Protein AF-A0A3M2SFX6-F1 (afdb_monomer_lite)

InterPro domains:
  IPR032710 NTF2-like domain superfamily [SSF54427] (7-72)

pLDDT: mean 89.2, std 9.03, range [66.56, 98.44]

Structure (mmCIF, N/CA/C/O backbone):
data_AF-A0A3M2SFX6-F1
#
_entry.id   AF-A0A3M2SFX6-F1
#
loop_
_atom_site.group_PDB
_atom_site.id
_atom_site.type_symbol
_atom_site.label_atom_id
_atom_site.label_alt_id
_atom_site.label_comp_id
_atom_site.label_asym_id
_atom_site.label_entity_id
_atom_site.label_seq_id
_atom_site.pdbx_PDB_ins_code
_atom_site.Cartn_x
_atom_site.Cartn_y
_atom_site.Cartn_z
_atom_site.occupancy
_atom_site.B_iso_or_equiv
_atom_site.auth_seq_id
_atom_site.auth_comp_id
_atom_site.auth_asym_id
_atom_site.auth_atom_id
_atom_site.pdbx_PDB_model_num
ATOM 1 N N . MET A 1 1 ? -0.395 -10.429 -3.845 1.00 66.56 1 MET A N 1
ATOM 2 C CA . MET A 1 1 ? -0.292 -9.128 -4.518 1.00 66.56 1 MET A CA 1
ATOM 3 C C . MET A 1 1 ? -0.700 -9.296 -5.957 1.00 66.56 1 MET A C 1
ATOM 5 O O . MET A 1 1 ? -0.361 -10.308 -6.557 1.00 66.56 1 MET A O 1
ATOM 9 N N . TYR A 1 2 ? -1.453 -8.328 -6.455 1.00 69.62 2 TYR A N 1
ATOM 10 C CA . TYR A 1 2 ? -1.782 -8.199 -7.864 1.00 69.62 2 TYR A CA 1
ATOM 11 C C . TYR A 1 2 ? -1.129 -6.909 -8.347 1.00 69.62 2 TYR A C 1
ATOM 13 O O . TYR A 1 2 ? -1.212 -5.906 -7.640 1.00 69.62 2 TYR A O 1
ATOM 21 N N . GLY A 1 3 ? -0.471 -6.939 -9.496 1.00 71.44 3 GLY A N 1
ATOM 22 C CA . GLY A 1 3 ? 0.224 -5.782 -10.043 1.00 71.44 3 GLY A CA 1
ATOM 23 C C . GLY A 1 3 ? 0.610 -5.991 -11.498 1.00 71.44 3 GLY A C 1
ATOM 24 O O . GLY A 1 3 ? 0.177 -6.953 -12.135 1.00 71.44 3 GLY A O 1
ATOM 25 N N . TYR A 1 4 ? 1.420 -5.073 -12.008 1.00 68.88 4 TYR A N 1
ATOM 26 C CA . TYR A 1 4 ? 2.020 -5.163 -13.330 1.00 68.88 4 TYR A CA 1
ATOM 27 C C . TYR A 1 4 ? 3.526 -4.946 -13.198 1.00 68.88 4 TYR A C 1
ATOM 29 O O . TYR A 1 4 ? 3.951 -4.051 -12.467 1.00 68.88 4 TYR A O 1
ATOM 37 N N . GLU A 1 5 ? 4.317 -5.774 -13.875 1.00 71.69 5 GLU A N 1
ATOM 38 C CA . GLU A 1 5 ? 5.746 -5.514 -14.070 1.00 71.69 5 GLU A CA 1
ATOM 39 C C . GLU A 1 5 ? 5.955 -4.328 -15.034 1.00 71.69 5 GLU A C 1
ATOM 41 O O . GLU A 1 5 ? 5.028 -3.955 -15.766 1.00 71.69 5 GLU A O 1
ATOM 46 N N . PRO A 1 6 ? 7.171 -3.749 -15.104 1.00 68.62 6 PRO A N 1
ATOM 47 C CA . PRO A 1 6 ? 7.498 -2.688 -16.062 1.00 68.62 6 PRO A CA 1
ATOM 48 C C . PRO A 1 6 ? 7.241 -3.044 -17.537 1.00 68.62 6 PRO A C 1
ATOM 50 O O . PRO A 1 6 ? 7.058 -2.148 -18.359 1.00 68.62 6 PRO A O 1
ATOM 53 N N . ASP A 1 7 ? 7.211 -4.333 -17.884 1.00 79.50 7 ASP A N 1
ATOM 54 C CA . ASP A 1 7 ? 6.881 -4.833 -19.226 1.00 79.50 7 ASP A CA 1
ATOM 55 C C . ASP A 1 7 ? 5.364 -4.988 -19.477 1.00 79.50 7 ASP A C 1
ATOM 57 O O . ASP A 1 7 ? 4.946 -5.397 -20.562 1.00 79.50 7 ASP A O 1
ATOM 61 N N . GLY A 1 8 ? 4.528 -4.643 -18.494 1.00 75.50 8 GLY A N 1
ATOM 62 C CA . GLY A 1 8 ? 3.074 -4.750 -18.559 1.00 75.50 8 GLY A CA 1
ATOM 63 C C . GLY A 1 8 ? 2.533 -6.156 -18.289 1.00 75.50 8 GLY A C 1
ATOM 64 O O . GLY A 1 8 ? 1.321 -6.363 -18.393 1.00 75.50 8 GLY A O 1
ATOM 65 N N . ALA A 1 9 ? 3.376 -7.128 -17.927 1.00 77.50 9 ALA A N 1
ATOM 66 C CA . ALA A 1 9 ? 2.911 -8.449 -17.533 1.00 77.50 9 ALA A CA 1
ATOM 67 C C . ALA A 1 9 ? 2.160 -8.375 -16.197 1.00 77.50 9 ALA A C 1
ATOM 69 O O . ALA A 1 9 ? 2.656 -7.822 -15.213 1.00 77.50 9 ALA A O 1
ATOM 70 N N . ARG A 1 10 ? 0.955 -8.960 -16.146 1.00 73.12 10 ARG A N 1
ATOM 71 C CA . ARG A 1 10 ? 0.202 -9.080 -14.894 1.00 73.12 10 ARG A CA 1
ATOM 72 C C . ARG A 1 10 ? 0.967 -9.989 -13.942 1.00 73.12 10 ARG A C 1
ATOM 74 O O . ARG A 1 10 ? 1.240 -11.145 -14.264 1.00 73.12 10 ARG A O 1
ATOM 81 N N . THR A 1 11 ? 1.235 -9.491 -12.746 1.00 73.00 11 THR A N 1
ATOM 82 C CA . THR A 1 11 ? 1.740 -10.297 -11.644 1.00 73.00 11 THR A CA 1
ATOM 83 C C . THR A 1 11 ? 0.633 -10.583 -10.663 1.00 73.00 11 THR A C 1
ATOM 85 O O . THR A 1 11 ? -0.142 -9.717 -10.259 1.00 73.00 11 THR A O 1
ATOM 88 N N . GLU A 1 12 ? 0.539 -11.849 -10.293 1.00 74.25 12 GLU A N 1
ATOM 89 C CA . GLU A 1 12 ? -0.389 -12.340 -9.293 1.00 74.25 12 GLU A CA 1
ATOM 90 C C . GLU A 1 12 ? 0.409 -13.231 -8.357 1.00 74.25 12 GLU A C 1
ATOM 92 O O . GLU A 1 12 ? 1.241 -14.034 -8.796 1.00 74.25 12 GLU A O 1
ATOM 97 N N . GLY A 1 13 ? 0.197 -13.086 -7.054 1.00 75.69 13 GLY A N 1
ATOM 98 C CA . GLY A 1 13 ? 1.012 -13.848 -6.135 1.00 75.69 13 GLY A CA 1
ATOM 99 C C . GLY A 1 13 ? 0.592 -13.880 -4.683 1.00 75.69 13 GLY A C 1
ATOM 100 O O . GLY A 1 13 ? -0.118 -13.015 -4.176 1.00 75.69 13 GLY A O 1
ATOM 101 N N . SER A 1 14 ? 1.086 -14.898 -4.000 1.00 84.38 14 SER A N 1
ATOM 102 C CA . SER A 1 14 ? 0.987 -15.079 -2.557 1.00 84.38 14 SER A CA 1
ATOM 103 C C . SER A 1 14 ? 1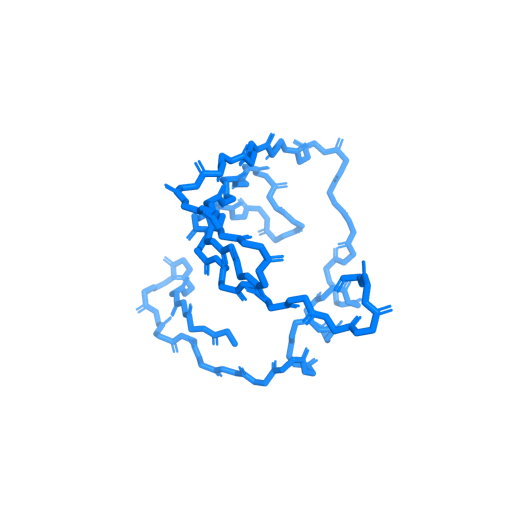.893 -14.104 -1.793 1.00 84.38 14 SER A C 1
ATOM 105 O O . SER A 1 14 ? 2.800 -13.485 -2.351 1.00 84.38 14 SER A O 1
ATOM 107 N N . TRP A 1 15 ? 1.694 -14.018 -0.477 1.00 83.62 15 TRP A N 1
ATOM 108 C CA . TRP A 1 15 ? 2.611 -13.332 0.442 1.00 83.62 15 TRP A CA 1
ATOM 109 C C . TRP A 1 15 ? 4.064 -13.823 0.313 1.00 83.62 15 TRP A C 1
ATOM 111 O O . TRP A 1 15 ? 5.007 -13.038 0.394 1.00 83.62 15 TRP A O 1
ATOM 121 N N . LYS A 1 16 ? 4.253 -15.116 0.020 1.00 87.25 16 LYS A N 1
ATOM 122 C CA . LYS A 1 16 ? 5.577 -15.710 -0.175 1.00 87.25 16 LYS A CA 1
ATOM 123 C C . LYS A 1 16 ? 6.352 -15.056 -1.323 1.00 87.25 16 LYS A C 1
ATOM 125 O O . LYS A 1 16 ? 7.553 -14.864 -1.185 1.00 87.25 16 LYS A O 1
ATOM 130 N N . GLN A 1 17 ? 5.690 -14.664 -2.411 1.00 84.06 17 GLN A N 1
ATOM 131 C CA . GLN A 1 17 ? 6.367 -13.985 -3.521 1.00 84.06 17 GLN A CA 1
ATOM 132 C C . GLN A 1 17 ? 6.883 -12.598 -3.127 1.00 84.06 17 GLN A C 1
ATOM 134 O O . GLN A 1 17 ? 7.968 -12.233 -3.564 1.00 84.06 17 GLN A O 1
ATOM 139 N N . LEU A 1 18 ? 6.178 -11.857 -2.261 1.00 83.56 18 LEU A N 1
ATOM 140 C CA . LEU A 1 18 ? 6.702 -10.589 -1.737 1.00 83.56 18 LEU A CA 1
ATOM 141 C C . LEU A 1 18 ? 7.937 -10.817 -0.854 1.00 83.56 18 LEU A C 1
ATOM 143 O O . LEU A 1 18 ? 8.919 -10.085 -0.964 1.00 83.56 18 LEU A O 1
ATOM 147 N N . ILE A 1 19 ? 7.911 -11.853 -0.007 1.00 87.81 19 ILE A N 1
ATOM 148 C CA . ILE A 1 19 ? 9.080 -12.231 0.801 1.00 87.81 19 ILE A CA 1
ATOM 149 C C . ILE A 1 19 ? 10.259 -12.590 -0.107 1.00 87.81 19 ILE A C 1
ATOM 151 O O . ILE A 1 19 ? 11.377 -12.132 0.121 1.00 87.81 19 ILE A O 1
ATOM 155 N N . ASP A 1 20 ? 10.027 -13.414 -1.127 1.00 89.50 20 ASP A N 1
ATOM 156 C CA . ASP A 1 20 ? 11.078 -13.852 -2.042 1.00 89.50 20 ASP A CA 1
ATOM 157 C C . ASP A 1 20 ? 11.623 -12.671 -2.871 1.00 89.50 20 ASP A C 1
ATOM 159 O O . ASP A 1 20 ? 12.836 -12.565 -3.049 1.00 89.50 20 ASP A O 1
ATOM 163 N N . TYR A 1 21 ? 10.763 -11.733 -3.287 1.00 84.62 21 TYR A N 1
ATOM 164 C CA . TYR A 1 21 ? 11.157 -10.463 -3.907 1.00 84.62 21 TYR A CA 1
ATOM 165 C C . TYR A 1 21 ? 12.077 -9.649 -2.986 1.00 84.62 21 TYR A C 1
ATOM 167 O O . TYR A 1 21 ? 13.180 -9.279 -3.387 1.00 84.62 21 TYR A O 1
ATOM 175 N N . SER A 1 22 ? 11.675 -9.436 -1.728 1.00 86.12 22 SER A N 1
ATOM 176 C CA . SER A 1 22 ? 12.476 -8.686 -0.752 1.00 86.12 22 SER A CA 1
ATOM 177 C C . SER A 1 22 ? 13.832 -9.349 -0.488 1.00 86.12 22 SER A C 1
ATOM 179 O O . SER A 1 22 ? 14.846 -8.661 -0.412 1.00 86.12 22 SER A O 1
ATOM 181 N N . LYS A 1 23 ? 13.886 -10.685 -0.427 1.00 90.75 23 LYS A N 1
ATOM 182 C CA . LYS A 1 23 ? 15.150 -11.429 -0.299 1.00 90.75 23 LYS A CA 1
ATOM 183 C C . LYS A 1 23 ? 16.048 -11.287 -1.525 1.00 90.75 23 LYS A C 1
ATOM 185 O O . LYS A 1 23 ? 17.265 -11.263 -1.374 1.00 90.75 23 LYS A O 1
ATOM 190 N N . LYS A 1 24 ? 15.463 -11.239 -2.724 1.00 89.50 24 LYS A N 1
ATOM 191 C CA . LYS A 1 24 ? 16.201 -11.147 -3.988 1.00 89.50 24 LYS A CA 1
ATOM 192 C C . LYS A 1 24 ? 16.796 -9.759 -4.204 1.00 89.50 24 LYS A C 1
ATOM 194 O O . LYS A 1 24 ? 17.965 -9.661 -4.560 1.00 89.50 24 LYS A O 1
ATOM 199 N N . PHE A 1 25 ? 15.992 -8.713 -4.036 1.00 86.44 25 PHE A N 1
ATOM 200 C CA . PHE A 1 25 ? 16.388 -7.346 -4.383 1.00 86.44 25 PHE A CA 1
ATOM 201 C C . PHE A 1 25 ? 16.892 -6.536 -3.182 1.00 86.44 25 PHE A C 1
ATOM 203 O O . PHE A 1 25 ? 17.561 -5.524 -3.364 1.00 86.44 25 PHE A O 1
ATOM 210 N N . GLY A 1 26 ? 16.632 -6.989 -1.953 1.00 86.44 26 GLY A N 1
ATOM 211 C CA . GLY A 1 26 ? 17.066 -6.299 -0.743 1.00 86.44 26 GLY A CA 1
ATOM 212 C C . GLY A 1 26 ? 16.336 -4.971 -0.533 1.00 86.44 26 GLY A C 1
ATOM 213 O O . GLY A 1 26 ? 15.144 -4.848 -0.813 1.00 86.44 26 GLY A O 1
ATOM 214 N N . GLY A 1 27 ? 17.050 -3.987 0.012 1.00 87.19 27 GLY A N 1
ATOM 215 C CA . GLY A 1 27 ? 16.559 -2.620 0.193 1.00 87.19 27 GLY A CA 1
ATOM 216 C C . GLY A 1 27 ? 17.175 -1.656 -0.821 1.00 87.19 27 GLY A C 1
ATOM 217 O O . GLY A 1 27 ? 18.260 -1.903 -1.339 1.00 87.19 27 GLY A O 1
ATOM 218 N N . SER A 1 28 ? 16.508 -0.528 -1.057 1.00 90.81 28 SER A N 1
ATOM 219 C CA . SER A 1 28 ? 17.047 0.592 -1.835 1.00 90.81 28 SER A CA 1
ATOM 220 C C . SER A 1 28 ? 17.429 1.734 -0.893 1.00 90.81 28 SER A C 1
ATOM 222 O O . SER A 1 28 ? 16.641 2.121 -0.032 1.00 90.81 28 SER A O 1
ATOM 224 N N . SER A 1 29 ? 18.639 2.279 -1.046 1.00 92.69 29 SER A N 1
ATOM 225 C CA . SER A 1 29 ? 19.137 3.404 -0.236 1.00 92.69 29 SER A CA 1
ATOM 226 C C . SER A 1 29 ? 18.540 4.756 -0.635 1.00 92.69 29 SER A C 1
ATOM 228 O O . SER A 1 29 ? 18.728 5.744 0.073 1.00 92.69 29 SER A O 1
ATOM 230 N N . THR A 1 30 ? 17.824 4.809 -1.758 1.00 95.50 30 THR A N 1
ATOM 231 C CA . THR A 1 30 ? 17.226 6.026 -2.322 1.00 95.50 30 THR A CA 1
ATOM 232 C C . THR A 1 30 ? 15.707 5.928 -2.449 1.00 95.50 30 THR A C 1
ATOM 234 O O . THR A 1 30 ? 15.092 6.796 -3.080 1.00 95.50 30 THR A O 1
ATOM 237 N N . ILE A 1 31 ? 15.102 4.894 -1.849 1.00 95.00 31 ILE A N 1
ATOM 238 C CA . ILE A 1 31 ? 13.654 4.706 -1.859 1.00 95.00 31 ILE A CA 1
ATOM 239 C C . ILE A 1 31 ? 12.963 5.904 -1.209 1.00 95.00 31 ILE A C 1
ATOM 241 O O . ILE A 1 31 ? 13.353 6.368 -0.134 1.00 95.00 31 ILE A O 1
ATOM 245 N N . LYS A 1 32 ? 11.914 6.399 -1.859 1.00 96.31 32 LYS A N 1
ATOM 246 C CA . LYS A 1 32 ? 11.009 7.393 -1.282 1.00 96.31 32 LYS A CA 1
ATOM 247 C C . LYS A 1 32 ? 9.628 6.793 -1.210 1.00 9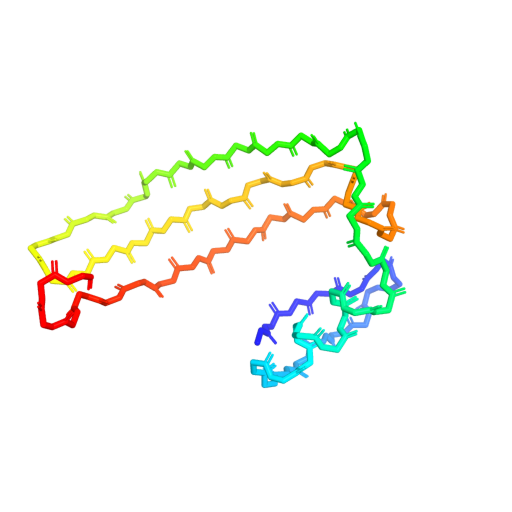6.31 32 LYS A C 1
ATOM 249 O O . LYS A 1 32 ? 9.194 6.135 -2.149 1.00 96.31 32 LYS A O 1
ATOM 254 N N . THR A 1 33 ? 8.950 7.020 -0.095 1.00 96.06 33 THR A N 1
ATOM 255 C CA . THR A 1 33 ? 7.603 6.499 0.105 1.00 96.06 33 THR A CA 1
ATOM 256 C C . THR A 1 33 ? 6.668 7.585 0.599 1.00 96.06 33 THR A C 1
ATOM 258 O O . THR A 1 33 ? 7.082 8.518 1.292 1.00 96.06 33 THR A O 1
ATOM 261 N N . ARG A 1 34 ? 5.396 7.456 0.237 1.00 97.62 34 ARG A N 1
ATOM 262 C CA . ARG A 1 34 ? 4.303 8.242 0.797 1.00 97.62 34 ARG A CA 1
ATOM 263 C C . ARG A 1 34 ? 3.135 7.314 1.075 1.00 97.62 34 ARG A C 1
ATOM 265 O O . ARG A 1 34 ? 2.663 6.631 0.172 1.00 97.62 34 ARG A O 1
ATOM 272 N N . THR A 1 35 ? 2.653 7.343 2.310 1.00 98.06 35 THR A N 1
ATOM 273 C CA . THR A 1 35 ? 1.480 6.579 2.730 1.00 98.06 35 THR A CA 1
ATOM 274 C C . THR A 1 35 ? 0.346 7.540 3.036 1.00 98.06 35 THR A C 1
ATOM 276 O O . THR A 1 35 ? 0.473 8.382 3.923 1.00 98.06 35 THR A O 1
ATOM 279 N N . ASP A 1 36 ? -0.768 7.391 2.331 1.00 98.38 36 ASP A N 1
ATOM 280 C CA . ASP A 1 36 ? -2.001 8.128 2.583 1.00 98.38 36 ASP A CA 1
ATOM 281 C C . ASP A 1 36 ? -3.081 7.155 3.085 1.00 98.38 36 ASP A C 1
ATOM 283 O O . ASP A 1 36 ? -3.298 6.083 2.510 1.00 98.38 36 ASP A O 1
ATOM 287 N N . VAL A 1 37 ? -3.788 7.527 4.155 1.00 98.12 37 VAL A N 1
ATOM 288 C CA . VAL A 1 37 ? -4.972 6.786 4.615 1.00 98.12 37 VAL A CA 1
ATOM 289 C C . VAL A 1 37 ? -6.155 7.195 3.746 1.00 98.12 37 VAL A C 1
ATOM 291 O O . VAL A 1 37 ? -6.567 8.352 3.755 1.00 98.12 37 VAL A O 1
ATOM 294 N N . VAL A 1 38 ? -6.699 6.244 2.990 1.00 98.31 38 VAL A N 1
ATOM 295 C CA . VAL A 1 38 ? -7.840 6.474 2.092 1.00 98.31 38 VAL A CA 1
ATOM 296 C C . VAL A 1 38 ? -9.157 6.323 2.850 1.00 98.31 38 VAL A C 1
ATOM 298 O O . VAL A 1 38 ? -10.075 7.117 2.667 1.00 98.31 38 VAL A O 1
ATOM 301 N N . ALA A 1 39 ? -9.248 5.309 3.711 1.00 98.44 39 ALA A N 1
ATOM 302 C CA . ALA A 1 39 ? -10.405 5.060 4.563 1.00 98.44 39 ALA A CA 1
ATOM 303 C C . ALA A 1 39 ? -9.974 4.342 5.844 1.00 98.44 39 ALA A C 1
ATOM 305 O O . ALA A 1 39 ? -9.043 3.536 5.820 1.00 98.44 39 ALA A O 1
ATOM 306 N N . ILE A 1 40 ? -10.670 4.608 6.949 1.00 98.31 40 ILE A N 1
ATOM 307 C CA . ILE A 1 40 ? -10.442 3.938 8.230 1.00 98.31 40 ILE A CA 1
ATOM 308 C C . ILE A 1 40 ? -11.759 3.760 8.991 1.00 98.31 40 ILE A C 1
ATOM 310 O O . ILE A 1 40 ? -12.624 4.635 8.984 1.00 98.31 40 ILE A O 1
ATOM 314 N N . THR A 1 41 ? -11.896 2.615 9.648 1.00 97.69 41 THR A N 1
ATOM 315 C CA . THR A 1 41 ? -12.940 2.281 10.624 1.00 97.69 41 THR A CA 1
ATOM 316 C C . THR A 1 41 ? -12.261 1.728 11.888 1.00 97.69 41 THR A C 1
ATOM 318 O O . THR A 1 41 ? -11.036 1.592 11.890 1.00 97.69 41 THR A O 1
ATOM 321 N N . PRO A 1 42 ? -12.992 1.390 12.970 1.00 97.81 42 PRO A N 1
ATOM 322 C CA . PRO A 1 42 ? -12.370 0.785 14.149 1.00 97.81 42 PRO A CA 1
ATOM 323 C C . PRO A 1 42 ? -11.578 -0.504 13.869 1.00 97.81 42 PRO A C 1
ATOM 325 O O . PRO A 1 42 ? -10.572 -0.734 14.535 1.00 97.81 42 PRO A O 1
ATOM 328 N N . GLU A 1 43 ? -11.998 -1.304 12.878 1.00 98.12 43 GLU A N 1
ATOM 329 C CA . GLU A 1 43 ? -11.441 -2.645 12.616 1.00 98.12 43 GLU A CA 1
ATOM 330 C C . GLU A 1 43 ? -10.796 -2.802 11.230 1.00 98.12 43 GLU A C 1
ATOM 332 O O . GLU A 1 43 ? -10.227 -3.846 10.922 1.00 98.12 43 GLU A O 1
ATOM 337 N N . THR A 1 44 ? -10.895 -1.805 10.346 1.00 98.25 44 THR A N 1
ATOM 338 C CA . THR A 1 44 ? -10.357 -1.901 8.979 1.00 98.25 44 THR A CA 1
ATOM 339 C C . THR A 1 44 ? -9.782 -0.584 8.490 1.00 98.25 44 THR A C 1
ATOM 341 O O . THR A 1 44 ? -10.215 0.494 8.898 1.00 98.25 44 THR A O 1
ATOM 344 N N . ALA A 1 45 ? -8.837 -0.663 7.557 1.00 98.19 45 ALA A N 1
ATOM 345 C CA . ALA A 1 45 ? -8.321 0.501 6.852 1.00 98.19 45 ALA A CA 1
ATOM 346 C C . ALA A 1 45 ? -8.000 0.176 5.391 1.00 98.19 45 ALA A C 1
ATOM 348 O O . ALA A 1 45 ? -7.697 -0.961 5.034 1.00 98.19 45 ALA A O 1
ATOM 349 N N . VAL A 1 46 ? -8.035 1.198 4.543 1.00 98.25 46 VAL A N 1
ATOM 350 C CA . VAL A 1 46 ? -7.446 1.162 3.205 1.00 98.25 46 VAL A CA 1
ATOM 351 C C . VAL A 1 46 ? -6.389 2.247 3.145 1.00 98.25 46 VAL A C 1
ATOM 353 O O . VAL A 1 46 ? -6.681 3.418 3.393 1.00 98.25 46 VAL A O 1
ATOM 356 N N . VAL A 1 47 ? -5.165 1.861 2.805 1.00 98.00 47 VAL A N 1
ATOM 357 C CA . VAL A 1 47 ? -4.052 2.791 2.615 1.00 98.00 47 VAL A CA 1
ATOM 358 C C . VAL A 1 47 ? -3.568 2.740 1.176 1.00 98.00 47 VAL A C 1
ATOM 360 O O . VAL A 1 47 ? -3.563 1.683 0.540 1.00 98.00 47 VAL A O 1
ATOM 363 N N . LYS A 1 48 ? -3.159 3.900 0.678 1.00 97.81 48 LYS A N 1
ATOM 364 C CA . LYS A 1 48 ? -2.440 4.058 -0.577 1.00 97.81 48 LYS A CA 1
ATOM 365 C C . LYS A 1 48 ? -0.967 4.285 -0.244 1.00 97.81 48 LYS A C 1
ATOM 367 O O . LYS A 1 48 ? -0.654 5.183 0.532 1.00 97.81 48 LYS A O 1
ATOM 372 N N . LEU A 1 49 ? -0.083 3.484 -0.823 1.00 96.06 49 LEU A N 1
ATOM 373 C CA . LEU A 1 49 ? 1.364 3.580 -0.675 1.00 96.06 49 LEU A CA 1
ATOM 374 C C . LEU A 1 49 ? 1.982 3.875 -2.043 1.00 96.06 49 LEU A C 1
ATOM 376 O O . LEU A 1 49 ? 1.929 3.044 -2.942 1.00 96.06 49 LEU A O 1
ATOM 380 N N . GLU A 1 50 ? 2.568 5.054 -2.190 1.00 96.56 50 GLU A N 1
ATOM 381 C CA . GLU A 1 50 ? 3.409 5.406 -3.336 1.00 96.56 50 GLU A CA 1
ATOM 382 C C . GLU A 1 50 ? 4.866 5.106 -2.991 1.00 96.56 50 GLU A C 1
ATOM 384 O O . GLU A 1 50 ? 5.323 5.448 -1.894 1.00 96.56 50 GLU A O 1
ATOM 389 N N . MET A 1 51 ? 5.596 4.487 -3.916 1.00 94.75 51 MET A N 1
ATOM 390 C CA . MET A 1 51 ? 7.014 4.160 -3.772 1.00 94.75 51 MET A CA 1
ATOM 391 C C . MET A 1 51 ? 7.776 4.555 -5.032 1.00 94.75 51 MET A C 1
ATOM 393 O O . MET A 1 51 ? 7.448 4.086 -6.115 1.00 94.75 51 MET A O 1
ATOM 397 N N . GLU A 1 52 ? 8.823 5.360 -4.878 1.00 95.25 52 GLU A N 1
ATOM 398 C CA . GLU A 1 52 ? 9.790 5.689 -5.930 1.00 95.25 52 GLU A CA 1
ATOM 399 C C . GLU A 1 52 ? 11.141 5.046 -5.607 1.00 95.25 52 GLU A C 1
ATOM 401 O O . GLU A 1 52 ? 11.529 4.975 -4.436 1.00 95.25 52 GLU A O 1
ATOM 406 N N . ASN A 1 53 ? 11.894 4.650 -6.637 1.00 93.38 53 ASN A N 1
ATOM 407 C CA . ASN A 1 53 ? 13.201 3.994 -6.508 1.00 93.38 53 ASN A CA 1
ATOM 408 C C . ASN A 1 53 ? 13.142 2.744 -5.617 1.00 93.38 53 ASN A C 1
ATOM 410 O O . ASN A 1 53 ? 13.942 2.588 -4.685 1.00 93.38 53 ASN A O 1
ATOM 414 N N . SER A 1 54 ? 12.180 1.858 -5.880 1.00 89.00 54 SER A N 1
ATOM 415 C CA . SER A 1 54 ? 12.124 0.545 -5.238 1.00 89.00 54 SER A CA 1
ATOM 416 C C . SER A 1 54 ? 13.409 -0.267 -5.494 1.00 89.00 54 SER A C 1
ATOM 418 O O . SER A 1 54 ? 14.222 0.115 -6.335 1.00 89.00 54 SER A O 1
ATOM 420 N N . PRO A 1 55 ? 13.660 -1.365 -4.753 1.00 87.56 55 PRO A N 1
ATOM 421 C CA . PRO A 1 55 ? 14.899 -2.149 -4.877 1.00 87.56 55 PRO A CA 1
ATOM 422 C C . PRO A 1 55 ? 15.226 -2.664 -6.290 1.00 87.56 55 PRO A C 1
ATOM 424 O O . PRO A 1 55 ? 16.384 -2.926 -6.598 1.00 87.56 55 PRO A O 1
ATOM 427 N N . ASP A 1 56 ? 14.223 -2.788 -7.151 1.00 86.88 56 ASP A N 1
ATOM 428 C CA . ASP A 1 56 ? 14.331 -3.161 -8.561 1.00 86.88 56 ASP A CA 1
ATOM 429 C C . ASP A 1 56 ? 14.411 -1.952 -9.521 1.00 86.88 56 ASP A C 1
ATOM 431 O O . AS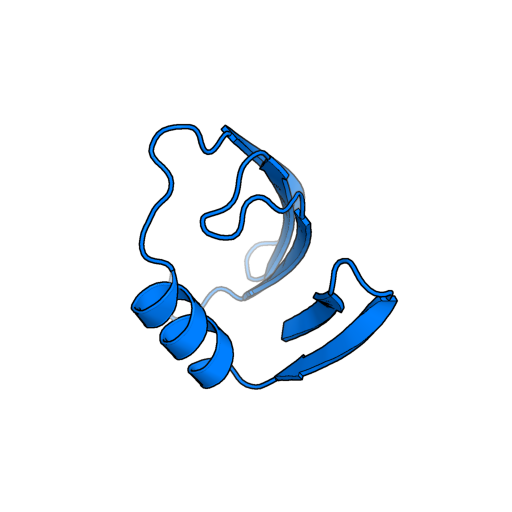P A 1 56 ? 14.491 -2.126 -10.734 1.00 86.88 56 ASP A O 1
ATOM 435 N N . GLY A 1 57 ? 14.402 -0.726 -8.990 1.00 87.56 57 GLY A N 1
ATOM 436 C CA . GLY A 1 57 ? 14.377 0.529 -9.742 1.00 87.56 57 GLY A CA 1
ATOM 437 C C . GLY A 1 57 ? 12.980 0.999 -10.158 1.00 87.56 57 GLY A C 1
ATOM 438 O O . GLY A 1 57 ? 12.863 2.072 -10.751 1.00 87.56 57 GLY A O 1
ATOM 439 N N . SER A 1 58 ? 11.926 0.245 -9.839 1.00 87.50 58 SER A N 1
ATOM 440 C CA . SER A 1 58 ? 10.558 0.563 -10.250 1.00 87.50 58 SER A CA 1
ATOM 441 C C . SER A 1 58 ? 9.904 1.633 -9.371 1.00 87.50 58 SER A C 1
ATOM 443 O O . SER A 1 58 ? 10.377 1.982 -8.284 1.00 87.50 58 SER A O 1
ATOM 445 N N . THR A 1 59 ? 8.787 2.164 -9.872 1.00 91.25 59 THR A N 1
ATOM 446 C CA . THR A 1 59 ? 7.848 3.000 -9.115 1.00 91.25 59 THR A CA 1
ATOM 447 C C . THR A 1 59 ? 6.537 2.241 -8.977 1.00 91.25 59 THR A C 1
ATOM 449 O O . THR A 1 59 ? 6.024 1.723 -9.969 1.00 91.25 59 THR A O 1
ATOM 452 N N . TYR A 1 60 ? 5.996 2.182 -7.763 1.00 89.44 60 TYR A N 1
ATOM 453 C CA . TYR A 1 60 ? 4.771 1.447 -7.466 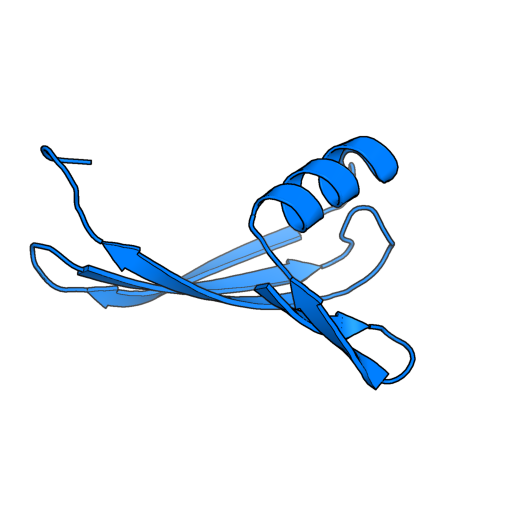1.00 89.44 60 TYR A CA 1
ATOM 454 C C . TYR A 1 60 ? 3.739 2.328 -6.775 1.00 89.44 60 TYR A C 1
ATOM 456 O O . TYR A 1 60 ? 4.067 3.089 -5.865 1.00 89.44 60 TYR A O 1
ATOM 464 N N . THR A 1 61 ? 2.478 2.116 -7.146 1.00 93.50 61 THR A N 1
ATOM 465 C CA . THR A 1 61 ? 1.312 2.587 -6.402 1.00 93.50 61 THR A CA 1
ATOM 466 C C . THR A 1 61 ? 0.560 1.376 -5.865 1.00 93.50 61 THR A C 1
ATOM 468 O O . THR A 1 61 ? -0.096 0.648 -6.610 1.00 93.50 61 THR A O 1
ATOM 471 N N . ASP A 1 62 ? 0.641 1.168 -4.559 1.00 91.69 62 ASP A N 1
ATOM 472 C CA . ASP A 1 62 ? 0.011 0.063 -3.856 1.00 91.69 62 ASP A CA 1
ATOM 473 C C . ASP A 1 62 ? -1.261 0.522 -3.138 1.00 91.69 62 ASP A C 1
ATOM 475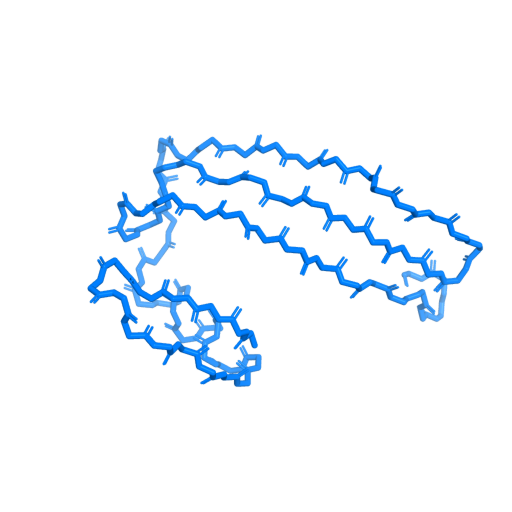 O O . ASP A 1 62 ? -1.258 1.508 -2.405 1.00 91.69 62 ASP A O 1
ATOM 479 N N . PHE A 1 63 ? -2.342 -0.248 -3.267 1.00 94.19 63 PHE A N 1
ATOM 480 C CA . PHE A 1 63 ? -3.504 -0.144 -2.382 1.00 94.19 63 PHE A CA 1
ATOM 481 C C . PHE A 1 63 ? -3.532 -1.359 -1.463 1.00 94.19 63 PHE A C 1
ATOM 483 O O . PHE A 1 63 ? -3.522 -2.505 -1.922 1.00 94.19 63 PHE A O 1
ATOM 490 N N . ARG A 1 64 ? -3.543 -1.121 -0.152 1.00 93.31 64 ARG A N 1
ATOM 491 C CA . ARG A 1 64 ? -3.570 -2.179 0.860 1.00 93.31 64 ARG A CA 1
ATOM 492 C C . ARG A 1 64 ? -4.831 -2.062 1.692 1.00 93.31 64 ARG A C 1
ATOM 494 O O . ARG A 1 64 ? -5.096 -1.018 2.281 1.00 93.31 64 ARG A O 1
ATOM 501 N N . THR A 1 65 ? -5.576 -3.157 1.757 1.00 95.56 65 THR A N 1
ATOM 502 C CA . THR A 1 65 ? -6.657 -3.340 2.723 1.00 95.56 65 THR A CA 1
ATOM 503 C C . THR A 1 65 ? -6.078 -3.997 3.968 1.00 95.56 65 THR A C 1
ATOM 505 O O . THR A 1 65 ? -5.407 -5.024 3.872 1.00 95.56 65 THR A O 1
ATOM 508 N N . LEU A 1 66 ? -6.319 -3.386 5.119 1.00 96.25 66 LEU A N 1
ATOM 509 C CA . LEU A 1 66 ? -5.848 -3.811 6.428 1.00 96.25 66 LEU A CA 1
ATOM 510 C C . LEU A 1 66 ? -7.056 -4.159 7.297 1.00 96.25 66 LEU A C 1
ATOM 512 O O . LEU A 1 66 ? -8.115 -3.533 7.184 1.00 96.25 66 LEU A O 1
ATOM 516 N N . MET A 1 67 ? -6.875 -5.142 8.169 1.00 97.75 67 MET A N 1
ATOM 517 C CA . MET A 1 67 ? -7.835 -5.525 9.195 1.00 97.75 67 MET A CA 1
ATOM 518 C C . MET A 1 67 ? -7.102 -5.574 10.523 1.00 97.75 67 MET A C 1
ATOM 520 O O . MET A 1 67 ? -5.972 -6.059 10.571 1.00 97.75 67 MET A O 1
ATOM 524 N N . LYS A 1 68 ? -7.761 -5.065 11.556 1.00 97.62 68 LYS A N 1
ATOM 525 C CA . LYS A 1 68 ? -7.268 -5.095 12.917 1.00 97.62 68 LYS A CA 1
ATOM 526 C C . LYS A 1 68 ? -7.541 -6.471 13.522 1.00 97.62 68 LYS A C 1
ATOM 528 O O . LYS A 1 68 ? -8.679 -6.937 13.497 1.00 97.62 68 LYS A O 1
ATOM 533 N N . PHE A 1 69 ? -6.515 -7.126 14.044 1.00 96.00 69 PHE A N 1
ATOM 534 C CA . PHE A 1 69 ? -6.613 -8.421 14.712 1.00 96.00 69 PHE A CA 1
ATOM 535 C C . PHE A 1 69 ? -5.969 -8.326 16.091 1.00 96.00 69 PHE A C 1
ATOM 537 O O . PHE A 1 69 ? -4.854 -7.841 16.228 1.00 96.00 69 PHE A O 1
ATOM 544 N N . ASP A 1 70 ? -6.687 -8.759 17.130 1.00 96.19 70 ASP A N 1
ATOM 545 C CA . ASP A 1 70 ? -6.210 -8.753 18.524 1.00 96.19 70 ASP A CA 1
ATOM 546 C C . ASP A 1 70 ? -5.694 -7.392 19.034 1.00 96.19 70 ASP A C 1
ATOM 548 O O . ASP A 1 70 ? -4.916 -7.314 19.982 1.00 96.19 70 ASP A O 1
ATOM 552 N N . GLY A 1 71 ? -6.178 -6.296 18.444 1.00 93.88 71 GLY A N 1
ATOM 553 C CA . GLY A 1 71 ? -5.756 -4.946 18.809 1.00 93.88 71 GLY A CA 1
ATOM 554 C C . GLY A 1 71 ? -4.709 -4.322 17.881 1.00 93.88 71 GLY A C 1
ATOM 555 O O . GLY A 1 71 ? -4.491 -3.115 18.008 1.00 93.88 71 GLY A O 1
ATOM 556 N N . GLU A 1 72 ? -4.131 -5.093 16.953 1.00 87.00 72 GLU A N 1
ATOM 557 C CA . GLU A 1 72 ? -3.068 -4.693 16.011 1.00 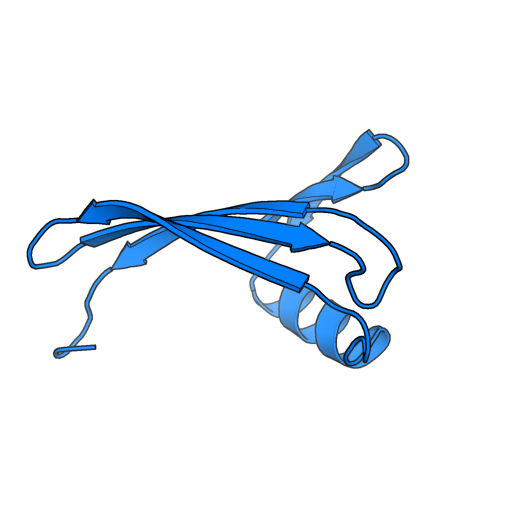87.00 72 GLU A CA 1
ATOM 558 C C . GLU A 1 72 ? -3.559 -4.528 14.572 1.00 87.00 72 GLU A C 1
ATOM 560 O O . GLU A 1 72 ? -4.367 -5.367 14.119 1.00 87.00 72 GLU A O 1
#

Secondary structure (DSSP, 8-state):
-EEE-TT-PEEE--HHHHHHHHHHH---TT-EEEEEEEEE-SSEEEEEEEEES-TTS--EEEEEEEE--TT-

Organism: NCBI:txid2010991

Foldseek 3Di:
DWDADPVRDTDDDDPVVVVVVCVVLPFDPPKDKDKDWPDDDPFKTWIWMWIACGSVRDTDTDIDIDTDDPND

Sequence (72 aa):
MYGYEPDGARTEGSWKQLIDYSKKFGGSSTIKTRTDVVAITPETAVVKLEMENSPDGSTYTDFRTLMKFDGE

Radius of gyration: 13.8 Å; chains: 1; bounding box: 32×24×38 Å